Protein AF-A0AAJ2A7K3-F1 (afdb_monomer_lite)

Structure (mmCIF, N/CA/C/O backbone):
data_AF-A0AAJ2A7K3-F1
#
_entry.id   AF-A0AAJ2A7K3-F1
#
loop_
_atom_site.group_PDB
_atom_site.id
_atom_site.type_symbol
_atom_site.label_atom_id
_atom_site.label_alt_id
_atom_site.label_comp_id
_atom_site.label_asym_id
_atom_site.label_entity_id
_atom_site.label_seq_id
_atom_site.pdbx_PDB_ins_code
_atom_site.Cartn_x
_atom_site.Cartn_y
_atom_site.Cartn_z
_atom_site.occupancy
_atom_site.B_iso_or_equiv
_atom_sit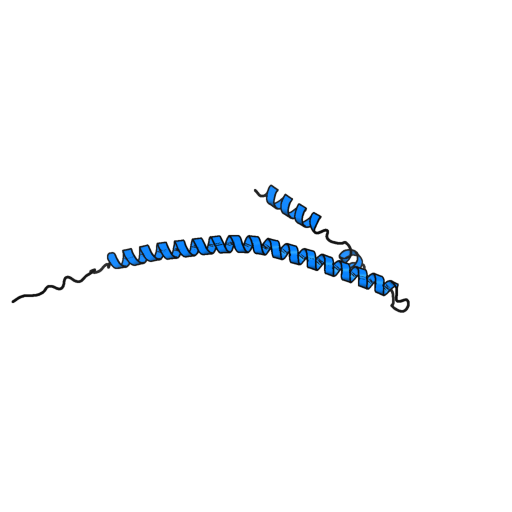e.auth_seq_id
_atom_site.auth_comp_id
_atom_site.auth_asym_id
_atom_site.auth_atom_id
_atom_site.pdbx_PDB_model_num
ATOM 1 N N . MET A 1 1 ? 27.572 -4.994 -68.410 1.00 46.97 1 MET A N 1
ATOM 2 C CA . MET A 1 1 ? 27.870 -5.890 -67.274 1.00 46.97 1 MET A CA 1
ATOM 3 C C . MET A 1 1 ? 28.135 -5.044 -66.039 1.00 46.97 1 MET A C 1
ATOM 5 O O . MET A 1 1 ? 29.256 -4.606 -65.867 1.00 46.97 1 MET A O 1
ATOM 9 N N . HIS A 1 2 ? 27.121 -4.759 -65.225 1.00 42.47 2 HIS A N 1
ATOM 10 C CA . HIS A 1 2 ? 27.303 -4.154 -63.901 1.00 42.47 2 HIS A CA 1
ATOM 11 C C . HIS A 1 2 ? 26.380 -4.915 -62.949 1.00 42.47 2 HIS A C 1
ATOM 13 O O . HIS A 1 2 ? 25.175 -4.685 -62.916 1.00 42.47 2 HIS A O 1
ATOM 19 N N . HIS A 1 3 ? 26.933 -5.902 -62.254 1.00 53.03 3 HIS A N 1
ATOM 20 C CA . HIS A 1 3 ? 26.250 -6.612 -61.179 1.00 53.03 3 HIS A CA 1
ATOM 21 C C . HIS A 1 3 ? 26.300 -5.679 -59.969 1.00 53.03 3 HIS A C 1
ATOM 23 O O . HIS A 1 3 ? 27.330 -5.574 -59.305 1.00 53.03 3 HIS A O 1
ATOM 29 N N . LEU A 1 4 ? 25.212 -4.945 -59.722 1.00 57.84 4 LEU A N 1
ATOM 30 C CA . LEU A 1 4 ? 25.000 -4.305 -58.429 1.00 57.84 4 LEU A CA 1
ATOM 31 C C . LEU A 1 4 ? 24.831 -5.427 -57.403 1.00 57.84 4 LEU A C 1
ATOM 33 O O . LEU A 1 4 ? 23.738 -5.953 -57.209 1.00 57.84 4 LEU A O 1
ATOM 37 N N . GLY A 1 5 ? 25.945 -5.840 -56.802 1.00 57.47 5 GLY A N 1
ATOM 38 C CA . GLY A 1 5 ? 25.952 -6.741 -55.662 1.00 57.47 5 GLY A CA 1
ATOM 39 C C . GLY A 1 5 ? 25.293 -6.034 -54.488 1.00 57.47 5 GLY A C 1
ATOM 40 O O . GLY A 1 5 ? 25.940 -5.262 -53.783 1.00 57.47 5 GLY A O 1
ATOM 41 N N . TYR A 1 6 ? 23.994 -6.265 -54.310 1.00 61.28 6 TYR A N 1
ATOM 42 C CA . TYR A 1 6 ? 23.270 -5.876 -53.110 1.00 61.28 6 TYR A CA 1
ATOM 43 C C . TYR A 1 6 ? 23.837 -6.706 -51.959 1.00 61.28 6 TYR A C 1
ATOM 45 O O . TYR A 1 6 ? 23.494 -7.873 -51.778 1.00 61.28 6 TYR A O 1
ATOM 53 N N . ARG A 1 7 ? 24.804 -6.128 -51.249 1.00 62.28 7 ARG A N 1
ATOM 54 C CA . ARG A 1 7 ? 25.419 -6.717 -50.065 1.00 62.28 7 ARG A CA 1
ATOM 55 C C . ARG A 1 7 ? 24.304 -6.861 -49.030 1.00 62.28 7 ARG A C 1
ATOM 57 O O . ARG A 1 7 ? 23.806 -5.851 -48.537 1.00 62.28 7 ARG A O 1
ATOM 64 N N . TYR A 1 8 ? 23.849 -8.096 -48.814 1.00 65.94 8 TYR A N 1
ATOM 65 C CA . TYR A 1 8 ? 22.744 -8.407 -47.911 1.00 65.94 8 TYR A CA 1
ATOM 66 C C . TYR A 1 8 ? 23.072 -7.819 -46.536 1.00 65.94 8 TYR A C 1
ATOM 68 O O . TYR A 1 8 ? 24.091 -8.141 -45.928 1.00 65.94 8 TYR A O 1
ATOM 76 N N . PHE A 1 9 ? 22.261 -6.861 -46.098 1.00 65.44 9 PHE A N 1
ATOM 77 C CA . PHE A 1 9 ? 22.434 -6.236 -44.797 1.00 65.44 9 PHE A CA 1
ATOM 78 C C . PHE A 1 9 ? 22.041 -7.258 -43.721 1.00 65.44 9 PHE A C 1
ATOM 80 O O . PHE A 1 9 ? 20.903 -7.716 -43.715 1.00 65.44 9 PHE A O 1
ATOM 87 N N . ASP A 1 10 ? 23.004 -7.592 -42.856 1.00 65.56 10 ASP A N 1
ATOM 88 C CA . ASP A 1 10 ? 22.942 -8.601 -41.785 1.00 65.56 10 ASP A CA 1
ATOM 89 C C . ASP A 1 10 ? 22.754 -10.047 -42.297 1.00 65.56 10 ASP A C 1
ATOM 91 O O . ASP A 1 10 ? 21.660 -10.604 -42.298 1.00 65.56 10 ASP A O 1
ATOM 95 N N . GLU A 1 11 ? 23.843 -10.665 -42.769 1.00 72.06 11 GLU A N 1
ATOM 96 C CA . GLU A 1 11 ? 23.873 -12.093 -43.110 1.00 72.06 11 GLU A CA 1
ATOM 97 C C . GLU A 1 11 ? 23.748 -12.975 -41.849 1.00 72.06 11 GLU A C 1
ATOM 99 O O . GLU A 1 11 ? 24.127 -12.551 -40.749 1.00 72.06 11 GLU A O 1
ATOM 104 N N . PRO A 1 12 ? 23.240 -14.218 -41.975 1.00 73.06 12 PRO A N 1
ATOM 105 C CA . PRO A 1 12 ? 23.183 -15.162 -40.859 1.00 73.06 12 PRO A CA 1
ATOM 106 C C . PRO A 1 12 ? 24.572 -15.270 -40.210 1.00 73.06 12 PRO A C 1
ATOM 108 O O . PRO A 1 12 ? 25.541 -15.539 -40.924 1.00 73.06 12 PRO A O 1
ATOM 111 N N . PRO A 1 13 ? 24.714 -15.044 -38.890 1.00 76.81 13 PRO A N 1
ATOM 112 C CA . PRO A 1 13 ? 23.721 -15.271 -37.833 1.00 76.81 13 PRO A CA 1
ATOM 113 C C . PRO A 1 13 ? 22.915 -14.045 -37.327 1.00 76.81 13 PRO A C 1
ATOM 115 O O . PRO A 1 13 ? 22.340 -14.134 -36.246 1.00 76.81 13 PRO A O 1
ATOM 118 N N . PHE A 1 14 ? 22.813 -12.939 -38.076 1.00 81.38 14 PHE A N 1
ATOM 119 C CA . PHE A 1 14 ? 22.038 -11.733 -37.701 1.00 81.38 14 PHE A CA 1
ATOM 120 C C . PHE A 1 14 ? 22.502 -11.016 -36.416 1.00 81.38 14 PHE A C 1
ATOM 122 O O . PHE A 1 14 ? 21.717 -10.707 -35.511 1.00 81.38 14 PHE A O 1
ATOM 129 N N . SER A 1 15 ? 23.804 -10.759 -36.305 1.00 82.12 15 SER A N 1
ATOM 130 C CA . SER A 1 15 ? 24.413 -10.172 -35.103 1.00 82.12 15 SER A CA 1
ATOM 131 C C . SER A 1 15 ? 23.859 -8.784 -34.758 1.00 82.12 15 SER A C 1
ATOM 133 O O . SER A 1 15 ? 23.768 -8.436 -33.576 1.00 82.12 15 SER A O 1
ATOM 135 N N . LEU A 1 16 ? 23.478 -7.982 -35.761 1.00 84.06 16 LEU A N 1
ATOM 136 C CA . LEU A 1 16 ? 22.908 -6.650 -35.523 1.00 84.06 16 LEU A CA 1
ATOM 137 C C . LEU A 1 16 ? 21.505 -6.755 -34.930 1.00 84.06 16 LEU A C 1
ATOM 139 O O . LEU A 1 16 ? 21.210 -6.093 -33.931 1.00 84.06 16 LEU A O 1
ATOM 143 N N . LEU A 1 17 ? 20.661 -7.621 -35.496 1.00 86.94 17 LEU A N 1
ATOM 144 C CA . LEU A 1 17 ? 19.330 -7.878 -34.954 1.00 86.94 17 LEU A CA 1
ATOM 145 C C . LEU A 1 17 ? 19.405 -8.426 -33.522 1.00 86.94 17 LEU A C 1
ATOM 147 O O . LEU A 1 17 ? 18.671 -7.966 -32.645 1.00 86.94 17 LEU A O 1
ATOM 151 N N . GLN A 1 18 ? 20.337 -9.344 -33.256 1.00 87.94 18 GLN A N 1
ATOM 152 C CA . GLN A 1 18 ? 20.564 -9.891 -31.918 1.00 87.94 18 GLN A CA 1
ATOM 153 C C . GLN A 1 18 ? 21.007 -8.809 -30.917 1.00 87.94 18 GLN A C 1
ATOM 155 O O . GLN A 1 18 ? 20.517 -8.780 -29.784 1.00 87.94 18 GLN A O 1
ATOM 160 N N . GLY A 1 19 ? 21.882 -7.886 -31.327 1.00 91.25 19 GLY A N 1
ATOM 161 C CA . GLY A 1 19 ? 22.296 -6.746 -30.505 1.00 91.25 19 GLY A CA 1
ATOM 162 C C . GLY A 1 19 ? 21.129 -5.820 -30.157 1.00 91.25 19 GLY A C 1
ATOM 163 O O . GLY A 1 19 ? 20.954 -5.455 -28.993 1.00 91.25 19 GLY A O 1
ATOM 164 N N . ILE A 1 20 ? 20.282 -5.506 -31.141 1.00 93.69 20 ILE A N 1
ATOM 165 C CA . ILE A 1 20 ? 19.084 -4.677 -30.945 1.00 93.69 20 ILE A CA 1
ATOM 166 C C . ILE A 1 20 ? 18.100 -5.358 -29.987 1.00 93.69 20 ILE A C 1
ATOM 168 O O . ILE A 1 20 ? 17.627 -4.725 -29.044 1.00 93.69 20 ILE A O 1
ATOM 172 N N . ILE A 1 21 ? 17.822 -6.650 -30.181 1.00 94.38 21 ILE A N 1
ATOM 173 C CA . ILE A 1 21 ? 16.932 -7.420 -29.300 1.00 94.38 21 ILE A CA 1
ATOM 174 C C . ILE A 1 21 ? 17.478 -7.449 -27.870 1.00 94.38 21 ILE A C 1
ATOM 176 O O . ILE A 1 21 ? 16.726 -7.226 -26.924 1.00 94.38 21 ILE A O 1
ATOM 180 N N . THR A 1 22 ? 18.784 -7.667 -27.706 1.00 95.81 22 THR A N 1
ATOM 181 C CA . THR A 1 22 ? 19.433 -7.674 -26.386 1.00 95.81 22 THR A CA 1
ATOM 182 C C . THR A 1 22 ? 19.300 -6.312 -25.710 1.00 95.81 22 THR A C 1
ATOM 184 O O . THR A 1 22 ? 18.906 -6.231 -24.547 1.00 95.81 22 THR A O 1
ATOM 187 N N . PHE A 1 23 ? 19.558 -5.230 -26.446 1.00 96.94 23 PHE A N 1
ATOM 188 C CA . PHE A 1 23 ? 19.425 -3.869 -25.937 1.00 96.94 23 PHE A CA 1
ATOM 189 C C . PHE A 1 23 ? 17.988 -3.560 -25.497 1.00 96.94 23 PHE A C 1
ATOM 191 O O . PHE A 1 23 ? 17.768 -3.094 -24.378 1.00 96.94 23 PHE A O 1
ATOM 198 N N . ILE A 1 24 ? 16.998 -3.897 -26.327 1.00 96.50 24 ILE A N 1
ATOM 199 C CA . ILE A 1 24 ? 15.578 -3.747 -25.982 1.00 96.50 24 ILE A CA 1
ATOM 200 C C . ILE A 1 24 ? 15.225 -4.604 -24.757 1.00 96.50 24 ILE A C 1
ATOM 202 O O . ILE A 1 24 ? 14.524 -4.133 -23.863 1.00 96.50 24 ILE A O 1
ATOM 206 N N . GLY A 1 25 ? 15.747 -5.829 -24.666 1.00 96.62 25 GLY A N 1
ATOM 207 C CA . GLY A 1 25 ? 15.541 -6.719 -23.523 1.00 96.62 25 GLY A CA 1
ATOM 208 C C . GLY A 1 25 ? 16.046 -6.128 -22.205 1.00 96.62 25 GLY A C 1
ATOM 209 O O . GLY A 1 25 ? 15.335 -6.171 -21.197 1.00 96.62 25 GLY A O 1
ATOM 210 N N . VAL A 1 26 ? 17.228 -5.507 -22.212 1.00 96.38 26 VAL A N 1
ATOM 211 C CA . VAL A 1 26 ? 17.768 -4.797 -21.041 1.00 96.38 26 VAL A CA 1
ATOM 212 C C . VAL A 1 26 ? 16.874 -3.616 -20.660 1.00 96.38 26 VAL A C 1
ATOM 214 O O . VAL A 1 26 ? 16.555 -3.450 -19.482 1.00 96.38 26 VAL A O 1
ATOM 217 N N . LEU A 1 27 ? 16.404 -2.832 -21.636 1.00 96.06 27 LEU A N 1
ATOM 218 C CA . LEU A 1 27 ? 15.499 -1.705 -21.381 1.00 96.06 27 LEU A CA 1
ATOM 219 C C . LEU A 1 27 ? 14.156 -2.151 -20.788 1.00 96.06 27 LEU A C 1
ATOM 221 O O . LEU A 1 27 ? 13.676 -1.534 -19.836 1.00 96.06 27 LEU A O 1
ATOM 225 N N . ILE A 1 28 ? 13.561 -3.229 -21.306 1.00 95.94 28 ILE A N 1
ATOM 226 C CA . ILE A 1 28 ? 12.316 -3.795 -20.768 1.00 95.94 28 ILE A CA 1
ATOM 227 C C . ILE A 1 28 ? 12.545 -4.301 -19.346 1.00 95.94 28 ILE A C 1
ATOM 229 O O . ILE A 1 28 ? 11.755 -3.987 -18.459 1.00 95.94 28 ILE A O 1
ATOM 233 N N . THR A 1 29 ? 13.635 -5.032 -19.110 1.00 96.12 29 THR A N 1
ATOM 234 C CA . THR A 1 29 ? 13.978 -5.548 -17.778 1.00 96.12 29 THR A CA 1
ATOM 235 C C . THR A 1 29 ? 14.135 -4.402 -16.782 1.00 96.12 29 THR A C 1
ATOM 237 O O . THR A 1 29 ? 13.522 -4.425 -15.718 1.00 96.12 29 THR A O 1
ATOM 240 N N . MET A 1 30 ? 14.862 -3.346 -17.157 1.00 95.12 30 MET A N 1
ATOM 241 C CA . MET A 1 30 ? 15.001 -2.132 -16.349 1.00 95.12 30 MET A CA 1
ATOM 242 C C . MET A 1 30 ? 13.638 -1.480 -16.067 1.00 95.12 30 MET A C 1
ATOM 244 O O . MET A 1 30 ? 13.326 -1.157 -14.921 1.00 95.12 30 MET A O 1
ATOM 248 N N . ALA A 1 31 ? 12.790 -1.322 -17.087 1.00 91.88 31 ALA A N 1
ATOM 249 C CA . ALA A 1 31 ? 11.458 -0.744 -16.927 1.00 91.88 31 ALA A CA 1
ATOM 250 C C . ALA A 1 31 ? 10.569 -1.583 -15.992 1.00 91.88 31 ALA A C 1
ATOM 252 O O . ALA A 1 31 ? 9.849 -1.025 -15.159 1.00 91.88 31 ALA A O 1
ATOM 253 N N . VAL A 1 32 ? 10.638 -2.911 -16.100 1.00 93.44 32 VAL A N 1
ATOM 254 C CA . VAL A 1 32 ? 9.928 -3.847 -15.223 1.00 93.44 32 VAL A CA 1
ATOM 255 C C . VAL A 1 32 ? 10.439 -3.733 -13.789 1.00 93.44 32 VAL A C 1
ATOM 257 O O . VAL A 1 32 ? 9.611 -3.574 -12.897 1.00 93.44 32 VAL A O 1
ATOM 260 N N . LEU A 1 33 ? 11.756 -3.712 -13.555 1.00 91.38 33 LEU A N 1
ATOM 261 C CA . LEU A 1 33 ? 12.333 -3.531 -12.214 1.00 91.38 33 LEU A CA 1
ATOM 262 C C . LEU A 1 33 ? 11.885 -2.214 -11.572 1.00 91.38 33 LEU A C 1
ATOM 264 O O . LEU A 1 33 ? 11.494 -2.192 -10.407 1.00 91.38 33 LEU A O 1
ATOM 268 N N . ILE A 1 34 ? 11.875 -1.117 -12.332 1.00 87.38 34 ILE A N 1
ATOM 269 C CA . ILE A 1 34 ? 11.392 0.182 -11.841 1.00 87.38 34 ILE A CA 1
ATOM 270 C C . ILE A 1 34 ? 9.908 0.099 -11.459 1.00 87.38 34 ILE A C 1
ATOM 272 O O . ILE A 1 34 ? 9.497 0.647 -10.432 1.00 87.38 34 ILE A O 1
ATOM 276 N N . ARG A 1 35 ? 9.081 -0.585 -12.263 1.00 77.81 35 ARG A N 1
ATOM 277 C CA . ARG A 1 35 ? 7.662 -0.779 -11.927 1.00 77.81 35 ARG A CA 1
ATOM 278 C C . ARG A 1 35 ? 7.481 -1.674 -10.708 1.00 77.81 35 ARG A C 1
ATOM 280 O O . ARG A 1 35 ? 6.683 -1.308 -9.854 1.00 77.81 35 ARG A O 1
ATOM 287 N N . GLN A 1 36 ? 8.218 -2.776 -10.609 1.00 83.88 36 GLN A N 1
ATOM 288 C CA . GLN A 1 36 ? 8.197 -3.676 -9.454 1.00 83.88 36 GLN A CA 1
ATOM 289 C C . GLN A 1 36 ? 8.603 -2.942 -8.173 1.00 83.88 36 GLN A C 1
ATOM 291 O O . GLN A 1 36 ? 7.894 -3.036 -7.181 1.00 83.88 36 GLN A O 1
ATOM 296 N N . ASN A 1 37 ? 9.663 -2.131 -8.211 1.00 78.19 37 ASN A N 1
ATOM 297 C CA . ASN A 1 37 ? 10.101 -1.325 -7.068 1.00 78.19 37 ASN A CA 1
ATOM 298 C C . ASN A 1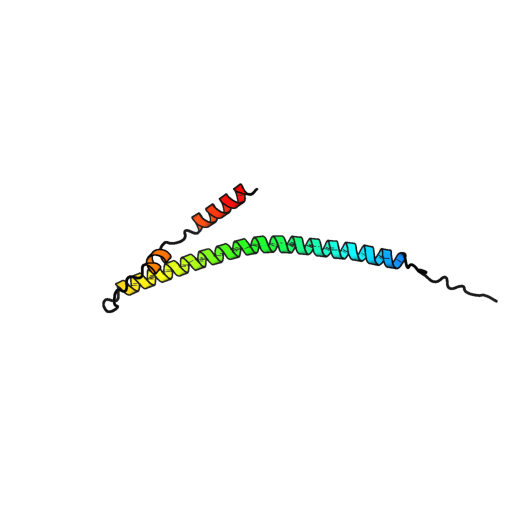 37 ? 9.034 -0.295 -6.645 1.00 78.19 37 ASN A C 1
ATOM 300 O O . ASN A 1 37 ? 8.773 -0.103 -5.461 1.00 78.19 37 ASN A O 1
ATOM 304 N N . ARG A 1 38 ? 8.354 0.343 -7.608 1.00 73.31 38 ARG A N 1
ATOM 305 C CA . ARG A 1 38 ? 7.243 1.260 -7.300 1.00 73.31 38 ARG A CA 1
ATOM 306 C C . ARG A 1 38 ? 6.031 0.529 -6.719 1.00 73.31 38 ARG A C 1
ATOM 308 O O . ARG A 1 38 ? 5.419 1.038 -5.791 1.00 73.31 38 ARG A O 1
ATOM 315 N N . LEU A 1 39 ? 5.685 -0.636 -7.264 1.00 67.50 39 LEU A N 1
ATOM 316 C CA . LEU A 1 39 ? 4.603 -1.482 -6.754 1.00 67.50 39 LEU A CA 1
ATOM 317 C C . LEU A 1 39 ? 4.901 -1.965 -5.332 1.00 67.50 39 LEU A C 1
ATOM 319 O O . LEU A 1 39 ? 4.018 -1.887 -4.492 1.00 67.50 39 LEU A O 1
ATOM 323 N N . ALA A 1 40 ? 6.142 -2.363 -5.045 1.00 68.31 40 ALA A N 1
ATOM 324 C CA . ALA A 1 40 ? 6.563 -2.769 -3.707 1.00 68.31 40 ALA A CA 1
ATOM 325 C C . ALA A 1 40 ? 6.367 -1.650 -2.669 1.00 68.31 40 ALA A C 1
ATOM 327 O O . ALA A 1 40 ? 5.861 -1.908 -1.585 1.00 68.31 40 ALA A O 1
ATOM 328 N N . ARG A 1 41 ? 6.685 -0.397 -3.023 1.00 66.94 41 ARG A N 1
ATOM 329 C CA . ARG A 1 41 ? 6.430 0.763 -2.148 1.00 66.94 41 ARG A CA 1
ATOM 330 C C . ARG A 1 41 ? 4.938 1.033 -1.945 1.00 66.94 41 ARG A C 1
ATOM 332 O O . ARG A 1 41 ? 4.514 1.314 -0.836 1.00 66.94 41 ARG A O 1
ATOM 339 N N . VAL A 1 42 ? 4.138 0.910 -3.005 1.00 66.44 42 VAL A N 1
ATOM 340 C CA . VAL A 1 42 ? 2.679 1.104 -2.927 1.00 66.44 42 VAL A CA 1
ATOM 341 C C . VAL A 1 42 ? 2.000 0.011 -2.096 1.00 66.44 42 VAL A C 1
ATOM 343 O O . VAL A 1 42 ? 1.014 0.294 -1.424 1.00 66.44 42 VAL A O 1
ATOM 346 N N . GLU A 1 43 ? 2.499 -1.224 -2.131 1.00 59.66 43 GLU A N 1
ATOM 347 C CA . GLU A 1 43 ? 2.013 -2.310 -1.271 1.00 59.66 43 GLU A CA 1
ATOM 348 C C . GLU A 1 43 ? 2.327 -2.059 0.210 1.00 59.66 43 GLU A C 1
ATOM 350 O O . GLU A 1 43 ? 1.474 -2.317 1.056 1.00 59.66 43 GLU A O 1
ATOM 355 N N . GLU A 1 44 ? 3.493 -1.489 0.537 1.00 62.44 44 GLU A N 1
ATOM 356 C CA . GLU A 1 44 ? 3.821 -1.112 1.921 1.00 62.44 44 GLU A CA 1
ATOM 357 C C . GLU A 1 44 ? 2.857 -0.037 2.458 1.00 62.44 44 GLU A C 1
ATOM 359 O O . GLU A 1 44 ? 2.304 -0.188 3.550 1.00 62.44 44 GLU A O 1
ATOM 364 N N . ASP A 1 45 ? 2.564 0.990 1.653 1.00 64.44 45 ASP A N 1
ATOM 365 C CA . ASP A 1 45 ? 1.586 2.025 2.011 1.00 64.44 45 ASP A CA 1
ATOM 366 C C . ASP A 1 45 ? 0.165 1.445 2.157 1.00 64.44 45 ASP A C 1
ATOM 368 O O . ASP A 1 45 ? -0.578 1.801 3.078 1.00 64.44 45 ASP A O 1
ATOM 372 N N . ARG A 1 46 ? -0.225 0.518 1.268 1.00 64.81 46 ARG A N 1
ATOM 373 C CA . ARG A 1 46 ? -1.528 -0.168 1.325 1.00 64.81 46 ARG A CA 1
ATOM 374 C C . ARG A 1 46 ? -1.681 -1.002 2.587 1.00 64.81 46 ARG A C 1
ATOM 376 O O . ARG A 1 46 ? -2.734 -0.920 3.213 1.00 64.81 46 ARG A O 1
ATOM 383 N N . ALA A 1 47 ? -0.649 -1.745 2.977 1.00 70.12 47 ALA A N 1
ATOM 384 C CA . ALA A 1 47 ? -0.678 -2.570 4.179 1.00 70.12 47 ALA A CA 1
ATOM 385 C C . ALA A 1 47 ? -0.929 -1.729 5.443 1.00 70.12 47 ALA A C 1
ATOM 387 O O . ALA A 1 47 ? -1.689 -2.133 6.324 1.00 70.12 47 ALA A O 1
ATOM 388 N N . HIS A 1 48 ? -0.345 -0.528 5.516 1.00 71.50 48 HIS A N 1
ATOM 389 C CA . HIS A 1 48 ? -0.567 0.380 6.639 1.00 71.50 48 HIS A CA 1
ATOM 390 C C . HIS A 1 48 ? -2.003 0.932 6.673 1.00 71.50 48 HIS A C 1
ATOM 392 O O . HIS A 1 48 ? -2.636 0.943 7.732 1.00 71.50 48 HIS A O 1
ATOM 398 N N . LEU A 1 49 ? -2.552 1.342 5.522 1.00 71.12 49 LEU A N 1
ATOM 399 C CA . LEU A 1 49 ? -3.950 1.788 5.434 1.00 71.12 49 LEU A CA 1
ATOM 400 C C . LEU A 1 49 ? -4.937 0.655 5.753 1.00 71.12 49 LEU A C 1
ATOM 402 O O . LEU A 1 49 ? -5.944 0.891 6.418 1.00 71.12 49 LEU A O 1
ATOM 406 N N . GLU A 1 50 ? -4.661 -0.565 5.297 1.00 75.50 50 GLU A N 1
ATOM 407 C CA . GLU A 1 50 ? -5.511 -1.731 5.546 1.00 75.50 50 GLU A CA 1
ATOM 408 C C . GLU A 1 50 ? -5.576 -2.075 7.039 1.00 75.50 50 GLU A C 1
ATOM 410 O O . GLU A 1 50 ? -6.670 -2.287 7.568 1.00 75.50 50 GLU A O 1
ATOM 415 N N . LEU A 1 51 ? -4.439 -2.024 7.742 1.00 79.00 51 LEU A N 1
ATOM 416 C CA . LEU A 1 51 ? -4.389 -2.193 9.195 1.00 79.00 51 LEU A CA 1
ATOM 417 C C . LEU A 1 51 ? -5.226 -1.130 9.918 1.00 79.00 51 LEU A C 1
ATOM 419 O O . LEU A 1 51 ? -6.034 -1.470 10.782 1.00 79.00 51 LEU A O 1
ATOM 423 N N . GLN A 1 52 ? -5.077 0.146 9.553 1.00 79.12 52 GLN A N 1
ATOM 424 C CA . GLN A 1 52 ? -5.851 1.225 10.175 1.00 79.12 52 GLN A CA 1
ATOM 425 C C . GLN A 1 52 ? -7.359 1.061 9.956 1.00 79.12 52 GLN A C 1
ATOM 427 O O . GLN A 1 52 ? -8.150 1.259 10.879 1.00 79.12 52 GLN A O 1
ATOM 432 N N . ILE A 1 53 ? -7.770 0.684 8.743 1.00 79.81 53 ILE A N 1
ATOM 433 C CA . ILE A 1 53 ? -9.180 0.430 8.428 1.00 79.81 53 ILE A CA 1
ATOM 434 C C . ILE A 1 53 ? -9.706 -0.748 9.254 1.00 79.81 53 ILE A C 1
ATOM 436 O O . ILE A 1 53 ? -10.825 -0.667 9.765 1.00 79.81 53 ILE A O 1
ATOM 440 N N . ASN A 1 54 ? -8.913 -1.811 9.408 1.00 82.00 54 ASN A N 1
ATOM 441 C CA . ASN A 1 54 ? -9.287 -2.984 10.193 1.00 82.00 54 ASN A CA 1
ATOM 442 C C . ASN A 1 54 ? -9.478 -2.630 11.677 1.00 82.00 54 ASN A C 1
ATOM 444 O O . ASN A 1 54 ? -10.554 -2.875 12.221 1.00 82.00 54 ASN A O 1
ATOM 448 N N . LEU A 1 55 ? -8.511 -1.931 12.282 1.00 82.31 55 LEU A N 1
ATOM 449 C CA . LEU A 1 55 ? -8.594 -1.471 13.674 1.00 82.31 55 LEU A CA 1
ATOM 450 C C . LEU A 1 55 ? -9.796 -0.546 13.902 1.00 82.31 55 LEU A C 1
ATOM 452 O O . LEU A 1 55 ? -10.538 -0.698 14.873 1.00 82.31 55 LEU A O 1
ATOM 456 N N . LEU A 1 56 ? -10.044 0.390 12.982 1.00 82.44 56 LEU A N 1
ATOM 457 C CA . LEU A 1 56 ? -11.204 1.277 13.067 1.00 82.44 56 LEU A CA 1
ATOM 458 C C . LEU A 1 56 ? -12.529 0.505 12.945 1.00 82.44 56 LEU A C 1
ATOM 460 O O . LEU A 1 56 ? -13.511 0.846 13.611 1.00 82.44 56 LEU A O 1
ATOM 464 N N . ALA A 1 57 ? -12.588 -0.506 12.077 1.00 79.56 57 ALA A N 1
ATOM 465 C CA . AL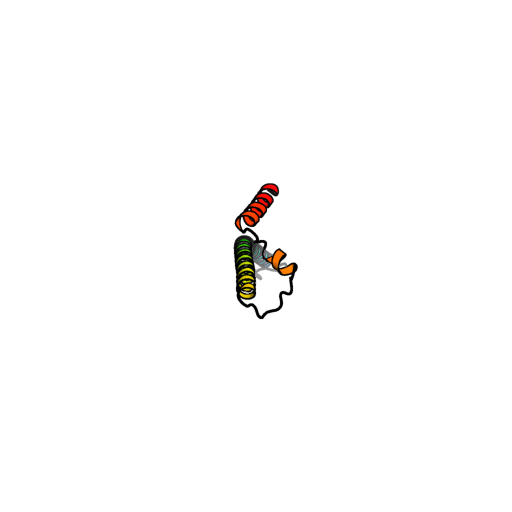A A 1 57 ? -13.761 -1.362 11.928 1.00 79.56 57 ALA A CA 1
ATOM 466 C C .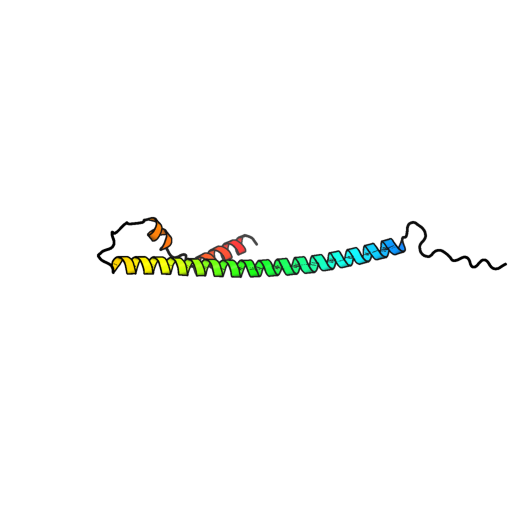 ALA A 1 57 ? -14.008 -2.209 13.185 1.00 79.56 57 ALA A C 1
ATOM 468 O O . ALA A 1 57 ? -15.158 -2.337 13.616 1.00 79.56 57 ALA A O 1
ATOM 469 N N . GLU A 1 58 ? -12.948 -2.722 13.805 1.00 81.88 58 GLU A N 1
ATOM 470 C CA . GLU A 1 58 ? -13.008 -3.476 15.056 1.00 81.88 58 GLU A CA 1
ATOM 471 C C . GLU A 1 58 ? -13.557 -2.608 16.194 1.00 81.88 58 GLU A C 1
ATOM 473 O O . GLU A 1 58 ? -14.571 -2.958 16.796 1.00 81.88 58 GLU A O 1
ATOM 478 N N . GLN A 1 59 ? -13.014 -1.400 16.390 1.00 82.06 59 GLN A N 1
ATOM 479 C CA . GLN A 1 59 ? -13.525 -0.458 17.393 1.00 82.06 59 GLN A CA 1
ATOM 480 C C . GLN A 1 59 ? -15.004 -0.112 17.199 1.00 82.06 59 GLN A C 1
ATOM 482 O O . GLN A 1 59 ? -15.774 -0.067 18.162 1.00 82.06 59 GLN A O 1
ATOM 487 N N . LYS A 1 60 ? -15.418 0.151 15.954 1.00 83.50 60 LYS A N 1
ATOM 488 C CA . LYS A 1 60 ? -16.823 0.443 15.634 1.00 83.50 60 LYS A CA 1
ATOM 489 C C . LYS A 1 60 ? -17.716 -0.752 15.941 1.00 83.50 60 LYS A C 1
ATOM 491 O O . LYS A 1 60 ? -18.795 -0.562 16.494 1.00 83.50 60 LYS A O 1
ATOM 496 N N . THR A 1 61 ? -17.261 -1.961 15.626 1.00 83.94 61 THR A N 1
ATOM 497 C CA . THR A 1 61 ? -17.990 -3.202 15.911 1.00 83.94 61 THR A CA 1
ATOM 498 C C . THR A 1 61 ? -18.133 -3.411 17.415 1.00 83.94 61 THR A C 1
ATOM 500 O O . THR A 1 61 ? -19.253 -3.577 17.891 1.00 83.94 61 THR A O 1
ATOM 503 N N . THR A 1 62 ? -17.052 -3.276 18.186 1.00 82.81 62 THR A N 1
ATOM 504 C CA . THR A 1 62 ? -17.094 -3.323 19.656 1.00 82.81 62 THR A CA 1
ATOM 505 C C . THR A 1 62 ? -18.024 -2.254 20.227 1.00 82.81 62 THR A C 1
ATOM 507 O O . THR A 1 62 ? -18.824 -2.540 21.118 1.00 82.81 62 THR A O 1
ATOM 510 N N . LYS A 1 63 ? -18.002 -1.026 19.690 1.00 82.12 63 LYS A N 1
ATOM 511 C CA . LYS A 1 63 ? -18.916 0.034 20.135 1.00 82.12 63 LYS A CA 1
ATOM 512 C C . LYS A 1 63 ? -20.374 -0.290 19.823 1.00 82.12 63 LYS A C 1
ATOM 514 O O . LYS A 1 63 ? -21.225 -0.036 20.668 1.00 82.12 63 LYS A O 1
ATOM 519 N N . ILE A 1 64 ? -20.662 -0.874 18.662 1.00 84.81 64 ILE A N 1
ATOM 520 C CA . ILE A 1 64 ? -22.005 -1.354 18.317 1.00 84.81 64 ILE A CA 1
ATOM 521 C C . ILE A 1 64 ? -22.438 -2.465 19.280 1.00 84.81 64 ILE A C 1
ATOM 523 O O . ILE A 1 64 ? -23.553 -2.402 19.783 1.00 84.81 64 ILE A O 1
ATOM 527 N N . ILE A 1 65 ? -21.567 -3.428 19.599 1.00 81.25 65 ILE A N 1
ATOM 528 C CA . ILE A 1 65 ? -21.866 -4.500 20.565 1.00 81.25 65 ILE A CA 1
ATOM 529 C C . ILE A 1 65 ? -22.161 -3.916 21.954 1.00 81.25 65 ILE A C 1
ATOM 531 O O . ILE A 1 65 ? -23.147 -4.302 22.575 1.00 81.25 65 ILE A O 1
ATOM 535 N N . MET A 1 66 ? -21.364 -2.952 22.429 1.00 78.44 66 MET A N 1
ATOM 536 C CA . MET A 1 66 ? -21.624 -2.265 23.703 1.00 78.44 66 MET A CA 1
ATOM 537 C C . MET A 1 66 ? -22.968 -1.532 23.701 1.00 78.44 66 MET A C 1
ATOM 539 O O . MET A 1 66 ? -23.720 -1.642 24.662 1.00 78.44 66 MET A O 1
ATOM 543 N N . LEU A 1 67 ? -23.284 -0.808 22.624 1.00 83.19 67 LEU A N 1
ATOM 544 C CA . LEU A 1 67 ? -24.553 -0.083 22.505 1.00 83.19 67 LEU A CA 1
ATOM 545 C C . LEU A 1 67 ? -25.756 -1.031 22.406 1.00 83.19 67 LEU A C 1
ATOM 547 O O . LEU A 1 67 ? -26.817 -0.723 22.938 1.00 83.19 67 LEU A O 1
ATOM 551 N N . LEU A 1 68 ? -25.606 -2.181 21.744 1.00 80.75 68 LEU A N 1
ATOM 552 C CA . LEU A 1 68 ? -26.646 -3.211 21.685 1.00 80.75 68 LEU A CA 1
ATOM 553 C C . LEU A 1 68 ? -26.884 -3.855 23.055 1.00 80.75 68 LEU A C 1
ATOM 555 O O . LEU A 1 68 ? -28.034 -4.105 23.407 1.00 80.75 68 LEU A O 1
ATOM 559 N N . GLU A 1 69 ? -25.828 -4.086 23.832 1.00 76.75 69 GLU A N 1
ATOM 560 C CA . GLU A 1 69 ? -25.933 -4.616 25.195 1.00 76.75 69 GLU A CA 1
ATOM 561 C C . GLU A 1 69 ? -26.558 -3.593 26.160 1.00 76.75 69 GLU A C 1
ATOM 563 O O . GLU A 1 69 ? -27.395 -3.945 26.990 1.00 76.75 69 GLU A O 1
ATOM 568 N N . GLU A 1 70 ? -26.221 -2.308 26.018 1.00 77.94 70 GLU A N 1
ATOM 569 C CA . GLU A 1 70 ? -26.856 -1.217 26.769 1.00 77.94 70 GLU A CA 1
ATOM 570 C C . GLU A 1 70 ? -28.351 -1.106 26.427 1.00 77.94 70 GLU A C 1
ATOM 572 O O . GLU A 1 70 ? -29.194 -1.121 27.323 1.00 77.94 70 GLU A O 1
ATOM 577 N N . LEU A 1 71 ? -28.697 -1.139 25.134 1.00 79.06 71 LEU A N 1
ATOM 578 C CA . LEU A 1 71 ? -30.089 -1.166 24.684 1.00 79.06 71 LEU A CA 1
ATOM 579 C C . LEU A 1 71 ? -30.838 -2.395 25.218 1.00 79.06 71 LEU A C 1
ATOM 581 O O . LEU A 1 71 ? -31.990 -2.286 25.626 1.00 79.06 71 LEU A O 1
ATOM 585 N N . ARG A 1 72 ? -30.201 -3.570 25.244 1.00 72.12 72 ARG A N 1
ATOM 586 C CA . ARG A 1 72 ? -30.798 -4.790 25.798 1.00 72.12 72 ARG A CA 1
ATOM 587 C C . ARG A 1 72 ? -31.146 -4.632 27.278 1.00 72.12 72 ARG A C 1
ATOM 589 O O . ARG A 1 72 ? -32.229 -5.052 27.679 1.00 72.12 72 ARG A O 1
ATOM 596 N N . ARG A 1 73 ? -30.261 -4.024 28.073 1.00 70.06 73 ARG A N 1
ATOM 597 C CA . ARG A 1 73 ? -30.499 -3.773 29.506 1.00 70.06 73 ARG A CA 1
ATOM 598 C C . ARG A 1 73 ? -31.668 -2.820 29.746 1.00 70.06 73 ARG A C 1
ATOM 600 O O . ARG A 1 73 ? -32.408 -3.010 30.708 1.00 70.06 73 ARG A O 1
ATOM 607 N N . ASP A 1 74 ? -31.874 -1.862 28.847 1.00 73.56 74 ASP A N 1
ATOM 608 C CA . ASP A 1 74 ? -32.983 -0.905 28.918 1.00 73.56 74 ASP A CA 1
ATOM 609 C C . ASP A 1 74 ? -34.342 -1.492 28.471 1.00 73.56 74 ASP A C 1
ATOM 611 O O . ASP A 1 74 ? -35.386 -0.871 28.692 1.00 73.56 74 ASP A O 1
ATOM 615 N N . LEU A 1 75 ? -34.373 -2.702 27.888 1.00 69.25 75 LEU A N 1
ATOM 616 C CA . LEU A 1 75 ? -35.603 -3.415 27.519 1.00 69.25 75 LEU A CA 1
ATOM 617 C C . LEU A 1 75 ? -35.921 -4.577 28.492 1.00 69.25 75 LEU A C 1
ATOM 619 O O . LEU A 1 75 ? -35.502 -5.712 28.265 1.00 69.25 75 LEU A O 1
ATOM 623 N N . PRO A 1 76 ? -36.782 -4.373 29.512 1.00 62.66 76 PRO A N 1
ATOM 624 C CA . PRO A 1 76 ? -37.068 -5.370 30.557 1.00 62.66 76 PRO A CA 1
ATOM 625 C C . PRO A 1 76 ? -37.860 -6.613 30.099 1.00 62.66 76 PRO A C 1
ATOM 627 O O . PRO A 1 76 ? -38.157 -7.481 30.915 1.00 62.66 76 PRO A O 1
ATOM 630 N N . HIS A 1 77 ? -38.240 -6.708 28.818 1.00 61.59 77 HIS A N 1
ATOM 631 C CA . HIS A 1 77 ? -38.995 -7.840 28.253 1.00 61.59 77 HIS A CA 1
ATOM 632 C C . HIS A 1 77 ? -38.132 -8.824 27.446 1.00 61.59 77 HIS A C 1
ATOM 634 O O . HIS A 1 77 ? -38.658 -9.822 26.949 1.00 61.59 77 HIS A O 1
ATOM 640 N N . VAL A 1 78 ? -36.830 -8.564 27.287 1.00 65.00 78 VAL A N 1
ATOM 641 C CA . VAL A 1 78 ? -35.927 -9.445 26.534 1.00 65.00 78 VAL A CA 1
ATOM 642 C C . VAL A 1 78 ? -35.214 -10.393 27.507 1.00 65.00 78 VAL A C 1
ATOM 644 O O . VAL A 1 78 ? -34.567 -9.919 28.437 1.00 65.00 78 VAL A O 1
ATOM 647 N N . PRO A 1 79 ? -35.304 -11.725 27.323 1.00 60.78 79 PRO A N 1
ATOM 648 C CA . PRO A 1 79 ? -34.599 -12.687 28.164 1.00 60.78 79 PRO A CA 1
ATOM 649 C C . PRO A 1 79 ? -33.082 -12.461 28.155 1.00 60.78 79 PRO A C 1
ATOM 651 O O . PRO A 1 79 ? -32.456 -12.352 27.092 1.00 60.78 79 PRO A O 1
ATOM 654 N N . ASP A 1 80 ? -32.485 -12.436 29.346 1.00 58.56 80 ASP A N 1
ATOM 655 C CA . ASP A 1 80 ? -31.041 -12.316 29.529 1.00 58.56 80 ASP A CA 1
ATOM 656 C C . ASP A 1 80 ? -30.344 -13.663 29.265 1.00 58.56 80 ASP A C 1
ATOM 658 O O . ASP A 1 80 ? -30.054 -14.464 30.147 1.00 58.56 80 ASP A O 1
ATOM 662 N N . TRP A 1 81 ? -30.156 -13.967 27.987 1.00 59.59 81 TRP A N 1
ATOM 663 C CA . TRP A 1 81 ? -29.157 -14.909 27.508 1.00 59.59 81 TRP A CA 1
ATOM 664 C C . TRP A 1 81 ? -27.762 -14.296 27.670 1.00 59.59 81 TRP A C 1
ATOM 666 O O . TRP A 1 81 ? -27.337 -13.490 26.838 1.00 59.59 81 TRP A O 1
ATOM 676 N N . HIS A 1 82 ? -27.081 -14.656 28.752 1.00 57.59 82 HIS A N 1
ATOM 677 C CA . HIS A 1 82 ? -25.693 -14.287 29.002 1.00 57.59 82 HIS A CA 1
ATOM 678 C C . HIS A 1 82 ? -24.808 -14.963 27.943 1.00 57.59 82 HIS A C 1
ATOM 680 O O . HIS A 1 82 ? -24.635 -16.184 27.961 1.00 57.59 82 HIS A O 1
ATOM 686 N N . ASP A 1 83 ? -24.306 -14.195 26.976 1.00 63.66 83 ASP A N 1
ATOM 687 C CA . ASP A 1 83 ? -23.386 -14.698 25.957 1.00 63.66 83 ASP A CA 1
ATOM 688 C C . ASP A 1 83 ? -21.964 -14.251 26.303 1.00 63.66 83 ASP A C 1
ATOM 690 O O . ASP A 1 83 ? -21.568 -13.108 26.078 1.00 63.66 83 ASP A O 1
ATOM 694 N N . GLN A 1 84 ? -21.187 -15.179 26.861 1.00 58.06 84 GLN A N 1
ATOM 695 C CA . GLN A 1 84 ? -19.785 -14.983 27.238 1.00 58.06 84 GLN A CA 1
ATOM 696 C C . GLN A 1 84 ? -18.913 -14.532 26.043 1.00 58.06 84 GLN A C 1
ATOM 698 O O . GLN A 1 84 ? -17.851 -13.927 26.214 1.00 58.06 84 GLN A O 1
ATOM 703 N N . HIS A 1 85 ? -19.369 -14.785 24.810 1.00 57.38 85 HIS A N 1
ATOM 704 C CA . HIS A 1 85 ? -18.695 -14.346 23.593 1.00 57.38 85 HIS A CA 1
ATOM 705 C C . HIS A 1 85 ? -18.788 -12.824 23.383 1.00 57.38 85 HIS A C 1
ATOM 707 O O . HIS A 1 85 ? -17.832 -12.212 22.901 1.0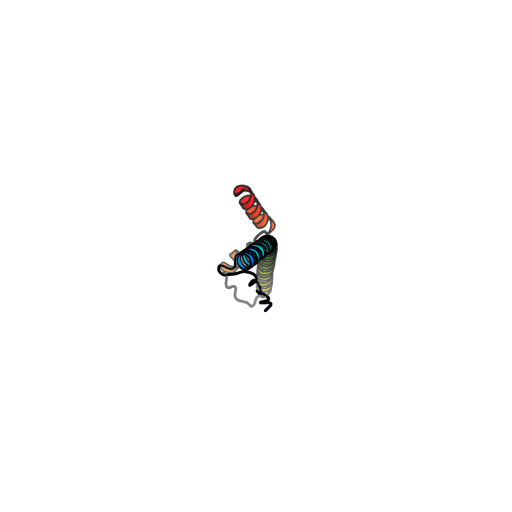0 57.38 85 HIS A O 1
ATOM 713 N N . ALA A 1 86 ? -19.888 -12.188 23.803 1.00 59.94 86 ALA A N 1
ATOM 714 C CA . ALA A 1 86 ? -20.081 -10.743 23.681 1.00 59.94 86 ALA A CA 1
ATOM 715 C C . ALA A 1 86 ? -19.158 -9.950 24.620 1.00 59.94 86 ALA A C 1
ATOM 717 O O . ALA A 1 86 ? -18.609 -8.930 24.209 1.00 59.94 86 ALA A O 1
ATOM 718 N N . GLU A 1 87 ? -18.912 -10.441 25.840 1.00 61.41 87 GLU A N 1
ATOM 719 C CA . GLU A 1 87 ? -17.959 -9.822 26.778 1.00 61.41 87 GLU A CA 1
ATOM 720 C C . GLU A 1 87 ? -16.527 -9.840 26.233 1.00 61.41 87 GLU A C 1
ATOM 722 O O . GLU A 1 87 ? -15.786 -8.865 26.357 1.00 61.41 87 GLU A O 1
ATOM 727 N N . THR A 1 88 ? -16.155 -10.933 25.564 1.00 59.62 88 THR A N 1
ATOM 728 C CA . THR A 1 88 ? -14.820 -11.083 24.973 1.00 59.62 88 THR A CA 1
ATOM 729 C C . THR A 1 88 ? -14.622 -10.130 23.785 1.00 59.62 88 THR A C 1
ATOM 731 O O . THR A 1 88 ? -13.538 -9.584 23.615 1.00 59.62 88 THR A O 1
ATOM 734 N N . LEU A 1 89 ? -15.675 -9.873 22.998 1.00 61.09 89 LEU A N 1
ATOM 735 C CA . LEU A 1 89 ? -15.675 -8.905 21.886 1.00 61.09 89 LEU A CA 1
ATOM 736 C C . LEU A 1 89 ? -15.826 -7.439 22.348 1.00 61.09 89 LEU A C 1
ATOM 738 O O . LEU A 1 89 ? -15.506 -6.510 21.598 1.00 61.09 89 LEU A O 1
ATOM 742 N N . GLN A 1 90 ? -16.324 -7.215 23.570 1.00 56.97 90 GLN A N 1
ATOM 743 C CA . GLN A 1 90 ? -16.392 -5.896 24.207 1.00 56.97 90 GLN A CA 1
ATOM 744 C C . GLN A 1 90 ? -15.054 -5.421 24.765 1.00 56.97 90 GLN A C 1
ATOM 746 O O . GLN A 1 90 ? -14.886 -4.213 24.953 1.00 56.97 90 GLN A O 1
ATOM 751 N N . ALA A 1 91 ? -14.114 -6.335 25.026 1.00 60.41 91 ALA A N 1
ATOM 752 C CA . ALA A 1 91 ? -12.747 -5.991 25.384 1.00 60.41 91 ALA A CA 1
ATOM 753 C C . ALA A 1 91 ? -12.114 -5.229 24.210 1.00 60.41 91 ALA A C 1
ATOM 755 O O . ALA A 1 91 ? -11.578 -5.814 23.276 1.00 60.41 91 ALA A O 1
ATOM 756 N N . ALA A 1 92 ? -12.270 -3.906 24.226 1.00 56.12 92 ALA A N 1
ATOM 757 C CA . ALA A 1 92 ? -11.880 -3.034 23.137 1.00 56.12 92 ALA A CA 1
ATOM 758 C C . ALA A 1 92 ? -10.396 -3.222 22.816 1.00 56.12 92 ALA A C 1
ATOM 760 O O . ALA A 1 92 ? -9.526 -2.942 23.644 1.00 56.12 92 ALA A O 1
ATOM 761 N N . THR A 1 93 ? -10.114 -3.654 21.591 1.00 60.22 93 THR A N 1
ATOM 762 C CA . THR A 1 93 ? -8.769 -3.627 21.028 1.00 60.22 93 THR A CA 1
ATOM 763 C C . THR A 1 93 ? -8.327 -2.165 20.959 1.00 60.22 93 THR A C 1
ATOM 765 O O . THR A 1 93 ? -8.911 -1.360 20.231 1.00 60.22 93 THR A O 1
ATOM 768 N N . ASN A 1 94 ? -7.346 -1.787 21.786 1.00 62.38 94 ASN A N 1
ATOM 769 C CA . ASN A 1 94 ? -6.779 -0.441 21.789 1.00 62.38 94 ASN A CA 1
ATOM 770 C C . ASN A 1 94 ? -5.888 -0.278 20.539 1.00 62.38 94 ASN A C 1
ATOM 772 O O . ASN A 1 94 ? -4.840 -0.924 20.478 1.00 62.38 94 ASN A O 1
ATOM 776 N N . PRO A 1 95 ? -6.265 0.559 19.551 1.00 64.31 95 PRO A N 1
ATOM 777 C CA . PRO A 1 95 ? -5.512 0.707 18.308 1.00 64.31 95 PRO A CA 1
ATOM 778 C C . PRO A 1 95 ? -4.095 1.201 18.547 1.00 64.31 95 PRO A C 1
ATOM 780 O O . PRO A 1 95 ? -3.184 0.744 17.866 1.00 64.31 95 PRO A O 1
ATOM 783 N N . ASP A 1 96 ? -3.911 2.087 19.530 1.00 63.19 96 ASP A N 1
ATOM 784 C CA . ASP A 1 96 ? -2.607 2.659 19.855 1.00 63.19 96 ASP A CA 1
ATOM 785 C C . ASP A 1 96 ? -1.669 1.569 20.393 1.00 63.19 96 ASP A C 1
ATOM 787 O O . ASP A 1 96 ? -0.516 1.484 19.985 1.00 63.19 96 ASP A O 1
ATOM 791 N N . ALA A 1 97 ? -2.193 0.651 21.215 1.00 69.00 97 ALA A N 1
ATOM 792 C CA . ALA A 1 97 ? -1.427 -0.482 21.736 1.00 69.00 97 ALA A CA 1
ATOM 793 C C . ALA A 1 97 ? -1.081 -1.517 20.648 1.00 69.00 97 ALA A C 1
ATOM 795 O O . ALA A 1 97 ? -0.020 -2.139 20.698 1.00 69.00 97 ALA A O 1
ATOM 796 N N . VAL A 1 98 ? -1.961 -1.718 19.659 1.00 72.94 98 VAL A N 1
ATOM 797 C CA . VAL A 1 98 ? -1.683 -2.625 18.531 1.00 72.94 98 VAL A CA 1
ATOM 798 C C . VAL A 1 98 ? -0.678 -2.005 17.562 1.00 72.94 98 VAL A C 1
ATOM 800 O O . VAL A 1 98 ? 0.216 -2.709 17.092 1.00 72.94 98 VAL A O 1
ATOM 803 N N . LEU A 1 99 ? -0.785 -0.702 17.289 1.00 70.25 99 LEU A N 1
ATOM 804 C CA . LEU A 1 99 ? 0.167 0.021 16.449 1.00 70.25 99 LEU A CA 1
ATOM 805 C C . LEU A 1 99 ? 1.565 0.019 17.083 1.00 70.25 99 LEU A C 1
ATOM 807 O O . LEU A 1 99 ? 2.525 -0.354 16.411 1.00 70.25 99 LEU A O 1
ATOM 811 N N . GLU A 1 100 ? 1.660 0.304 18.384 1.00 74.88 100 GLU A N 1
ATOM 812 C CA . GLU A 1 100 ? 2.914 0.256 19.145 1.00 74.88 100 GLU A CA 1
ATOM 813 C C . GLU A 1 100 ? 3.525 -1.158 19.150 1.00 74.88 100 GLU A C 1
ATOM 815 O O . GLU A 1 100 ? 4.719 -1.330 18.906 1.00 74.88 100 GLU A O 1
ATOM 820 N N . ALA A 1 101 ? 2.712 -2.205 19.339 1.00 73.62 101 ALA A N 1
ATOM 821 C CA . ALA A 1 101 ? 3.187 -3.590 19.283 1.00 73.62 101 ALA A CA 1
ATOM 822 C C . ALA A 1 101 ? 3.695 -3.999 17.885 1.00 73.62 101 ALA A C 1
ATOM 824 O O . ALA A 1 101 ? 4.578 -4.857 17.767 1.00 73.62 101 ALA A O 1
ATOM 825 N N . ILE A 1 102 ? 3.139 -3.417 16.820 1.00 77.75 102 ILE A N 1
ATOM 826 C CA . ILE A 1 102 ? 3.586 -3.650 15.442 1.00 77.75 102 ILE A CA 1
ATOM 827 C C . ILE A 1 102 ? 4.873 -2.867 15.150 1.00 77.75 102 ILE A C 1
ATOM 829 O O . ILE A 1 102 ? 5.786 -3.442 14.554 1.00 77.75 102 ILE A O 1
ATOM 833 N N . GLU A 1 103 ? 4.989 -1.617 15.607 1.00 75.81 103 GLU A N 1
ATOM 834 C CA . GLU A 1 103 ? 6.218 -0.813 15.504 1.00 75.81 103 GLU A CA 1
ATOM 835 C C . GLU A 1 103 ? 7.385 -1.470 16.249 1.00 75.81 103 GLU A C 1
ATOM 837 O O . GLU A 1 103 ? 8.430 -1.714 15.645 1.00 75.81 103 GLU A O 1
ATOM 842 N N . GLN A 1 104 ? 7.178 -1.901 17.498 1.00 77.12 104 GLN A N 1
ATOM 843 C CA . GLN A 1 104 ? 8.192 -2.620 18.282 1.00 77.12 104 GLN A CA 1
ATOM 844 C C . GLN A 1 104 ? 8.676 -3.900 17.582 1.00 77.12 104 GLN A C 1
ATOM 846 O O . GLN A 1 104 ? 9.864 -4.228 17.602 1.00 77.12 104 GLN A O 1
ATOM 851 N N . ARG A 1 105 ? 7.769 -4.640 16.929 1.00 75.00 105 ARG A N 1
ATOM 852 C CA . ARG A 1 105 ? 8.139 -5.832 16.147 1.00 75.00 105 ARG A CA 1
ATOM 853 C C . ARG A 1 105 ? 8.872 -5.495 14.851 1.00 75.00 105 ARG A C 1
ATOM 855 O O . ARG A 1 105 ? 9.648 -6.331 14.389 1.00 75.00 105 ARG A O 1
ATOM 862 N N . LYS A 1 106 ? 8.614 -4.331 14.246 1.00 73.56 106 LYS A N 1
ATOM 863 C CA . LYS A 1 106 ? 9.325 -3.862 13.049 1.00 73.56 106 LYS A CA 1
ATOM 864 C C . LYS A 1 106 ? 10.762 -3.470 13.412 1.00 73.56 106 LYS A C 1
ATOM 866 O O . LYS A 1 106 ? 11.677 -3.954 12.757 1.00 73.56 106 LYS A O 1
ATOM 871 N N . GLU A 1 107 ? 10.958 -2.731 14.507 1.00 72.62 107 GLU A N 1
ATOM 872 C CA . GLU A 1 107 ? 12.283 -2.319 15.010 1.00 72.62 107 GLU A CA 1
ATOM 873 C C . GLU A 1 107 ? 13.164 -3.494 15.458 1.00 72.62 107 GLU A C 1
ATOM 875 O O . GLU A 1 107 ? 14.374 -3.464 15.277 1.00 72.62 107 GLU A O 1
ATOM 880 N N . GLN A 1 108 ? 12.583 -4.563 16.010 1.00 67.19 108 GLN A N 1
ATOM 881 C CA . GLN A 1 108 ? 13.340 -5.768 16.388 1.00 67.19 108 GLN A CA 1
ATOM 882 C C . GLN A 1 108 ? 13.808 -6.618 15.197 1.00 67.19 108 GLN A C 1
ATOM 884 O O . GLN A 1 108 ? 14.586 -7.557 15.387 1.00 67.19 108 GLN A O 1
ATOM 889 N N . ARG A 1 109 ? 13.267 -6.373 13.999 1.00 56.75 109 ARG A N 1
ATOM 890 C CA . ARG A 1 109 ? 13.519 -7.182 12.799 1.00 56.75 109 ARG A CA 1
ATOM 891 C C . ARG A 1 109 ? 14.468 -6.502 11.805 1.00 56.75 109 ARG A C 1
ATOM 893 O O . ARG A 1 109 ? 14.853 -7.155 10.833 1.00 56.75 109 ARG A O 1
ATOM 900 N N . GLU A 1 110 ? 14.813 -5.239 12.047 1.00 48.06 110 GLU A N 1
ATOM 901 C CA . GLU A 1 110 ? 15.909 -4.505 11.395 1.00 48.06 110 GLU A CA 1
ATOM 902 C C . GLU A 1 110 ? 17.237 -4.731 12.133 1.00 48.06 110 GLU A C 1
ATOM 904 O O . GLU A 1 110 ? 18.274 -4.812 11.434 1.00 48.06 110 GLU A O 1
#

Secondary structure (DSSP, 8-state):
--------SS-TT-HHHHHHHHHHHHHHHHHHHHHHHHHHHHHHHHHHHHHHHHHHHHHHHHHHHHHHHHHHHH-TTS-----HHHHHHHS---HHHHHHHHHHHHHTT-

Radius of gyration: 32.72 Å; chains: 1; bounding box: 67×18×98 Å

Sequence (110 aa):
MHHLGYRYFD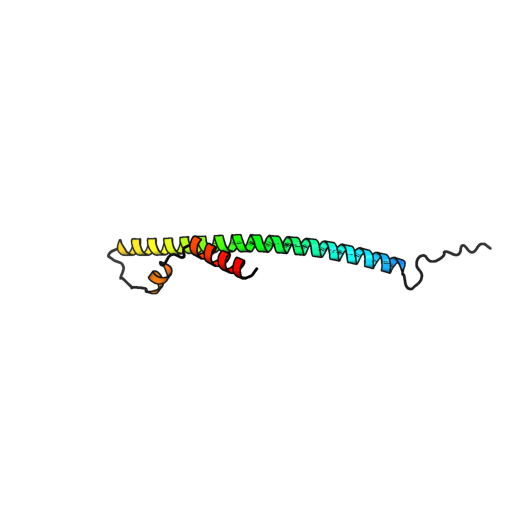EPPFSLLQGIITFIGVLITMAVLIRQNRLARVEEDRAHLELQINLLAEQKTTKIIMLLEELRRDLPHVPDWHDQHAETLQAATNPDAVLEAIEQRKEQRE

Foldseek 3Di:
DDPPPPPPDQDPVRVVVVVVVVVVVVVVVVVVVVVVVVVVVVVVVVVVVVLVVVLVVLQVVLVVLVVVVVVVVVDPPDDPPPDPVSVVSNPRDDSVVVVVVVVVVVVVVD

pLDDT: mean 73.6, std 12.64, range [42.47, 96.94]